Protein AF-A0A1I0CHQ5-F1 (afdb_monomer_lite)

Foldseek 3Di:
DPDVVVLLVVLLVLQDDVVQVCDSVNSNVLSVQLVVQCVPVSVDPVSSLVSSLVSLLVDPGDLVSNLVSCVPRSVDDNVRSVVRSD

Organism: NCBI:txid54121

Radius of gyration: 12.53 Å; chains: 1; bounding box: 25×18×38 Å

pLDDT: mean 82.6, std 8.39, range [52.56, 92.88]

Secondary structure (DSSP, 8-state):
---HHHHHHHHHHHH--TTTT--HHHHHHHHHHHHHHHTT-TT-HHHHHHHHHHHHHTSS--HHHHHHHHHHHS---HHHHHHHH-

Sequence (86 aa):
MPNNYDIMQKIHGRIIDKHVGITREMANRLTKKALKLLDNKIDDEEKNKEVIRKVILESDLKPIEKKYYLFMKEDMSEEEINKIVD

Structure (mmCIF, N/CA/C/O backbone):
data_AF-A0A1I0CHQ5-F1
#
_entry.id   AF-A0A1I0CHQ5-F1
#
loop_
_atom_site.group_PDB
_atom_site.id
_atom_site.type_symbol
_atom_site.label_atom_id
_atom_site.label_alt_id
_atom_site.label_comp_id
_atom_site.label_asym_id
_atom_site.label_entity_id
_atom_site.label_seq_id
_atom_site.pdbx_PDB_ins_code
_atom_site.Cartn_x
_atom_site.Cartn_y
_atom_site.Cartn_z
_atom_site.occupancy
_atom_site.B_iso_or_equiv
_atom_site.auth_seq_id
_atom_site.auth_comp_id
_atom_site.auth_asym_id
_atom_site.auth_atom_id
_atom_site.pdbx_PDB_model_num
ATOM 1 N N . MET A 1 1 ? 12.671 -6.280 -21.229 1.00 52.56 1 MET A N 1
ATOM 2 C CA . MET A 1 1 ? 12.083 -5.240 -20.360 1.00 52.56 1 MET A CA 1
ATOM 3 C C . MET A 1 1 ? 10.950 -5.881 -19.585 1.00 52.56 1 MET A C 1
ATOM 5 O O . MET A 1 1 ? 10.166 -6.577 -20.228 1.00 52.56 1 MET A O 1
ATOM 9 N N . PRO A 1 2 ? 10.881 -5.731 -18.254 1.00 55.59 2 PRO A N 1
ATOM 10 C CA . PRO A 1 2 ? 9.697 -6.145 -17.513 1.00 55.59 2 PRO A CA 1
ATOM 11 C C . PRO A 1 2 ? 8.477 -5.430 -18.099 1.00 55.59 2 PRO A C 1
ATOM 13 O O . PRO A 1 2 ? 8.528 -4.243 -18.421 1.00 55.59 2 PRO A O 1
ATOM 16 N N . ASN A 1 3 ? 7.405 -6.182 -18.334 1.00 69.69 3 ASN A N 1
ATOM 17 C CA . ASN A 1 3 ? 6.192 -5.632 -18.909 1.00 69.69 3 ASN A CA 1
ATOM 18 C C . ASN A 1 3 ? 5.547 -4.714 -17.860 1.00 69.69 3 ASN A C 1
ATOM 20 O O . ASN A 1 3 ? 5.311 -5.142 -16.728 1.00 69.69 3 ASN A O 1
ATOM 24 N N . ASN A 1 4 ? 5.238 -3.465 -18.221 1.00 67.69 4 ASN A N 1
ATOM 25 C CA . ASN A 1 4 ? 4.572 -2.500 -17.334 1.00 67.69 4 ASN A CA 1
ATOM 26 C C . ASN A 1 4 ? 3.300 -3.086 -16.688 1.00 67.69 4 ASN A C 1
ATOM 28 O O . ASN A 1 4 ? 2.925 -2.708 -15.578 1.00 67.69 4 ASN A O 1
ATOM 32 N N . TYR A 1 5 ? 2.659 -4.041 -17.367 1.00 75.75 5 TYR A N 1
ATOM 33 C CA . TYR A 1 5 ? 1.517 -4.791 -16.860 1.00 75.75 5 TYR A CA 1
ATOM 34 C C . TYR A 1 5 ? 1.848 -5.701 -15.662 1.00 75.75 5 TYR A C 1
ATOM 36 O O . TYR A 1 5 ? 1.131 -5.664 -14.663 1.00 75.75 5 TYR A O 1
ATOM 44 N N . ASP A 1 6 ? 2.945 -6.462 -15.710 1.00 76.12 6 ASP A N 1
ATOM 45 C CA . ASP A 1 6 ? 3.354 -7.374 -14.626 1.00 76.12 6 ASP A CA 1
ATOM 46 C C . ASP A 1 6 ? 3.739 -6.590 -13.372 1.00 76.12 6 ASP A C 1
ATOM 48 O O . ASP A 1 6 ? 3.416 -6.955 -12.243 1.00 76.12 6 ASP A O 1
ATOM 52 N N . ILE A 1 7 ? 4.395 -5.457 -13.585 1.00 71.62 7 ILE A N 1
ATOM 53 C CA . ILE A 1 7 ? 4.749 -4.494 -12.551 1.00 71.62 7 ILE A CA 1
ATOM 54 C C . ILE A 1 7 ? 3.499 -3.894 -11.897 1.00 71.62 7 ILE A C 1
ATOM 56 O O . ILE A 1 7 ? 3.387 -3.869 -10.668 1.00 71.62 7 ILE A O 1
ATOM 60 N N . MET A 1 8 ? 2.538 -3.438 -12.707 1.00 80.31 8 MET A N 1
ATOM 61 C CA . MET A 1 8 ? 1.264 -2.927 -12.207 1.00 80.31 8 MET A CA 1
ATOM 62 C C . MET A 1 8 ? 0.555 -3.995 -11.372 1.00 80.31 8 MET A C 1
ATOM 64 O O . MET A 1 8 ? 0.055 -3.680 -10.294 1.00 80.31 8 MET A O 1
ATOM 68 N N . GLN A 1 9 ? 0.541 -5.249 -11.834 1.00 82.94 9 GLN A N 1
ATOM 69 C CA . GLN A 1 9 ? -0.040 -6.357 -11.082 1.00 82.94 9 GLN A CA 1
ATOM 70 C C . GLN A 1 9 ? 0.697 -6.628 -9.769 1.00 82.94 9 GLN A C 1
ATOM 72 O O . GLN A 1 9 ? 0.035 -6.842 -8.758 1.00 82.94 9 GLN A O 1
ATOM 77 N N . LYS A 1 10 ? 2.034 -6.573 -9.742 1.00 82.88 10 LYS A N 1
ATOM 78 C CA . LYS A 1 10 ? 2.821 -6.743 -8.509 1.00 82.88 10 LYS A CA 1
ATOM 79 C C . LYS A 1 10 ? 2.510 -5.662 -7.474 1.00 82.88 10 LYS A C 1
ATOM 81 O O . LYS A 1 10 ? 2.228 -5.985 -6.323 1.00 82.88 10 LYS A O 1
ATOM 86 N N . ILE A 1 11 ? 2.509 -4.390 -7.878 1.00 84.00 11 ILE A N 1
ATOM 87 C CA . ILE A 1 11 ? 2.188 -3.270 -6.976 1.00 84.00 11 ILE A CA 1
ATOM 88 C C . ILE A 1 11 ? 0.730 -3.358 -6.522 1.00 84.00 11 ILE A C 1
ATOM 90 O O . ILE A 1 11 ? 0.435 -3.188 -5.341 1.00 84.00 11 ILE A O 1
ATOM 94 N N . HIS A 1 12 ? -0.192 -3.664 -7.436 1.00 84.94 12 HIS A N 1
ATOM 95 C CA . HIS A 1 12 ? -1.597 -3.859 -7.091 1.00 84.94 12 HIS A CA 1
ATOM 96 C C . HIS A 1 12 ? -1.802 -5.016 -6.114 1.00 84.94 12 HIS A C 1
ATOM 98 O O . HIS A 1 12 ? -2.548 -4.864 -5.156 1.00 84.94 12 HIS A O 1
ATOM 104 N N . GLY A 1 13 ? -1.116 -6.140 -6.326 1.00 83.62 13 GLY A N 1
ATOM 105 C CA . GLY A 1 13 ? -1.155 -7.313 -5.456 1.00 83.62 13 GLY A CA 1
ATOM 106 C C . GLY A 1 13 ? -0.581 -7.054 -4.064 1.00 83.62 13 GLY A C 1
ATOM 107 O O . GLY A 1 13 ? -1.076 -7.627 -3.101 1.00 83.62 13 GLY A O 1
ATOM 108 N N . ARG A 1 14 ? 0.416 -6.167 -3.944 1.00 83.25 14 ARG A N 1
ATOM 109 C CA . ARG A 1 14 ? 0.909 -5.699 -2.639 1.00 83.25 14 ARG A CA 1
ATOM 110 C C . ARG A 1 14 ? -0.118 -4.820 -1.923 1.00 83.25 14 ARG A C 1
ATOM 112 O O . ARG A 1 14 ? -0.366 -5.036 -0.746 1.00 83.25 14 ARG A O 1
ATOM 119 N N . ILE A 1 15 ? -0.730 -3.878 -2.644 1.00 85.38 15 ILE A N 1
ATOM 120 C CA . ILE A 1 15 ? -1.667 -2.894 -2.079 1.00 85.38 15 ILE A CA 1
ATOM 121 C C . ILE A 1 15 ? -3.030 -3.500 -1.736 1.00 85.38 15 ILE A C 1
ATOM 123 O O . ILE A 1 15 ? -3.649 -3.091 -0.758 1.00 85.38 15 ILE A O 1
ATOM 127 N N . ILE A 1 16 ? -3.553 -4.412 -2.558 1.00 84.81 16 ILE A N 1
ATOM 128 C CA . ILE A 1 16 ? -4.895 -4.950 -2.350 1.00 84.81 16 ILE A CA 1
ATOM 129 C C . ILE A 1 16 ? -4.909 -5.868 -1.127 1.00 84.81 16 ILE A C 1
ATOM 131 O O . ILE A 1 16 ? -4.379 -6.976 -1.136 1.00 84.81 16 ILE A O 1
ATOM 135 N N . ASP A 1 17 ? -5.584 -5.423 -0.077 1.00 80.56 17 ASP A N 1
ATOM 136 C CA . ASP A 1 17 ? -5.853 -6.238 1.097 1.00 80.56 17 ASP A CA 1
ATOM 137 C C . ASP A 1 17 ? -7.315 -6.053 1.482 1.00 80.56 17 ASP A C 1
ATOM 139 O O . ASP A 1 17 ? -7.740 -4.936 1.739 1.00 80.56 17 ASP A O 1
ATOM 143 N N . LYS A 1 18 ? -8.092 -7.141 1.471 1.00 69.81 18 LYS A N 1
ATOM 144 C CA . LYS A 1 18 ? -9.520 -7.115 1.826 1.00 69.81 18 LYS A CA 1
ATOM 145 C C . LYS A 1 18 ? -9.762 -7.155 3.338 1.00 69.81 18 LYS A C 1
ATOM 147 O O . LYS A 1 18 ? -10.895 -6.935 3.756 1.00 69.81 18 LYS A O 1
ATOM 152 N N . HIS A 1 19 ? -8.746 -7.497 4.133 1.00 74.44 19 HIS A N 1
ATOM 153 C CA . HIS A 1 19 ? -8.823 -7.512 5.598 1.00 74.44 19 HIS A CA 1
ATOM 154 C C . HIS A 1 19 ? -8.530 -6.131 6.183 1.00 74.44 19 HIS A C 1
ATOM 156 O O . HIS A 1 19 ? -9.025 -5.782 7.250 1.00 74.44 19 HIS A O 1
ATOM 162 N N . VAL A 1 20 ? -7.761 -5.334 5.447 1.00 76.62 20 VAL A N 1
ATOM 163 C CA . VAL A 1 20 ? -7.672 -3.883 5.611 1.00 76.62 20 VAL A CA 1
ATOM 164 C C . VAL A 1 20 ? -8.781 -3.274 4.749 1.00 76.62 20 VAL A C 1
ATOM 166 O O . VAL A 1 20 ? -9.168 -3.873 3.758 1.00 76.62 20 VAL A O 1
ATOM 169 N N . GLY A 1 21 ? -9.340 -2.109 5.069 1.00 79.94 21 GLY A N 1
ATOM 170 C CA . GLY A 1 21 ? -10.443 -1.494 4.304 1.00 79.94 21 GLY A CA 1
ATOM 171 C C . GLY A 1 21 ? -10.153 -1.139 2.826 1.00 79.94 21 GLY A C 1
ATOM 172 O O . GLY A 1 21 ? -10.868 -0.328 2.237 1.00 79.94 21 GLY A O 1
ATOM 173 N N . ILE A 1 22 ? -9.116 -1.709 2.202 1.00 85.88 22 ILE A N 1
ATOM 174 C CA . ILE A 1 22 ? -8.691 -1.449 0.831 1.00 85.88 22 ILE A CA 1
ATOM 175 C C . ILE A 1 22 ? -9.570 -2.249 -0.137 1.00 85.88 22 ILE A C 1
ATOM 177 O O . ILE A 1 22 ? -9.303 -3.391 -0.519 1.00 85.88 22 ILE A O 1
ATOM 181 N N . THR A 1 23 ? -10.637 -1.606 -0.604 1.00 87.62 23 THR A N 1
ATOM 182 C CA . THR A 1 23 ? -11.464 -2.140 -1.692 1.00 87.62 23 THR A CA 1
ATOM 183 C C . THR A 1 23 ? -10.673 -2.226 -3.000 1.00 87.62 23 THR A C 1
ATOM 185 O O . THR A 1 23 ? -9.653 -1.562 -3.189 1.00 87.62 23 THR A O 1
ATOM 188 N N . ARG A 1 24 ? -11.174 -2.995 -3.974 1.00 86.94 24 ARG A N 1
ATOM 189 C CA . ARG A 1 24 ? -10.547 -3.098 -5.304 1.00 86.94 24 ARG A CA 1
ATOM 190 C C . ARG A 1 24 ? -10.405 -1.736 -5.997 1.00 86.94 24 ARG A C 1
ATOM 192 O O . ARG A 1 24 ? -9.402 -1.480 -6.660 1.00 86.94 24 ARG A O 1
ATOM 199 N N . GLU A 1 25 ? -11.394 -0.860 -5.846 1.00 89.00 25 GLU A N 1
ATOM 200 C CA . GLU A 1 25 ? -11.359 0.492 -6.413 1.00 89.00 25 GLU A CA 1
ATOM 201 C C . GLU A 1 25 ? -10.313 1.374 -5.730 1.00 89.00 25 GLU A C 1
ATOM 203 O O . GLU A 1 25 ? -9.562 2.083 -6.408 1.00 89.00 25 GLU A O 1
ATOM 208 N N . MET A 1 26 ? -10.215 1.290 -4.400 1.00 89.81 26 MET A N 1
ATOM 209 C CA . MET A 1 26 ? -9.184 1.991 -3.643 1.00 89.81 26 MET A CA 1
ATOM 210 C C . MET A 1 26 ? -7.793 1.476 -4.020 1.00 89.81 26 MET A C 1
ATOM 212 O O . MET A 1 26 ? -6.928 2.284 -4.352 1.00 89.81 26 MET A O 1
ATOM 216 N N . ALA A 1 27 ? -7.599 0.156 -4.079 1.00 89.69 27 ALA A N 1
ATOM 217 C CA . ALA A 1 27 ? -6.352 -0.449 -4.533 1.00 89.69 27 ALA A CA 1
ATOM 218 C C . ALA A 1 27 ? -5.971 0.060 -5.928 1.00 89.69 27 ALA A C 1
ATOM 220 O O . ALA A 1 27 ? -4.858 0.530 -6.118 1.00 89.69 27 ALA A O 1
ATOM 221 N N . ASN A 1 28 ? -6.903 0.086 -6.886 1.00 89.94 28 ASN A N 1
ATOM 222 C CA . ASN A 1 28 ? -6.649 0.625 -8.226 1.00 89.94 28 ASN A CA 1
ATOM 223 C C . ASN A 1 28 ? -6.202 2.095 -8.205 1.00 89.94 28 ASN A C 1
ATOM 225 O O . ASN A 1 28 ? -5.282 2.477 -8.933 1.00 89.94 28 ASN A O 1
ATOM 229 N N . ARG A 1 29 ? -6.839 2.939 -7.384 1.00 92.19 29 ARG A N 1
ATOM 230 C CA . ARG A 1 29 ? -6.439 4.345 -7.215 1.00 92.19 29 ARG A CA 1
ATOM 231 C C . ARG A 1 29 ? -5.032 4.463 -6.629 1.00 92.19 29 ARG A C 1
ATOM 233 O O . ARG A 1 29 ? -4.226 5.237 -7.143 1.00 92.19 29 ARG A O 1
ATOM 240 N N . LEU A 1 30 ? -4.745 3.708 -5.572 1.00 92.44 30 LEU A N 1
ATOM 241 C CA . LEU A 1 30 ? -3.460 3.724 -4.875 1.00 92.44 30 LEU A CA 1
ATOM 242 C C . LEU A 1 30 ? -2.334 3.182 -5.761 1.00 92.44 30 LEU A C 1
ATOM 244 O O . LEU A 1 30 ? -1.294 3.822 -5.866 1.00 92.44 30 LEU A O 1
ATOM 248 N N . THR A 1 31 ? -2.570 2.096 -6.501 1.00 91.06 31 THR A N 1
ATOM 249 C CA . THR A 1 31 ? -1.635 1.569 -7.507 1.00 91.06 31 THR A CA 1
ATOM 250 C C . THR A 1 31 ? -1.308 2.623 -8.562 1.00 91.06 31 THR A C 1
ATOM 252 O O . THR A 1 31 ? -0.140 2.832 -8.876 1.00 91.06 31 THR A O 1
ATOM 255 N N . LYS A 1 32 ? -2.309 3.347 -9.084 1.00 90.44 32 LYS A N 1
ATOM 256 C CA . LYS A 1 32 ? -2.069 4.433 -10.050 1.00 90.44 32 LYS A CA 1
ATOM 257 C C . LYS A 1 32 ? -1.239 5.571 -9.452 1.00 90.44 32 LYS A C 1
ATOM 259 O O . LYS A 1 32 ? -0.393 6.119 -10.153 1.00 90.44 32 LYS A O 1
ATOM 264 N N . LYS A 1 33 ? -1.469 5.939 -8.185 1.00 92.06 33 LYS A N 1
ATOM 265 C CA . LYS A 1 33 ? -0.640 6.935 -7.483 1.00 92.06 33 LYS A CA 1
ATOM 266 C C . LYS A 1 33 ? 0.801 6.442 -7.323 1.00 92.06 33 LYS A C 1
ATOM 268 O O . LYS A 1 33 ? 1.721 7.177 -7.664 1.00 92.06 33 LYS A O 1
ATOM 273 N N . ALA A 1 34 ? 0.985 5.197 -6.888 1.00 90.44 34 ALA A N 1
ATOM 274 C CA . ALA A 1 34 ? 2.302 4.594 -6.704 1.00 90.44 34 ALA A CA 1
ATOM 275 C C . ALA A 1 34 ? 3.095 4.553 -8.019 1.00 90.44 34 ALA A C 1
ATOM 277 O O . ALA A 1 34 ? 4.228 5.019 -8.078 1.00 90.44 34 ALA A O 1
ATOM 278 N N . LEU A 1 35 ? 2.468 4.102 -9.108 1.00 88.44 35 LEU A N 1
ATOM 279 C CA . LEU A 1 35 ? 3.100 4.056 -10.430 1.00 88.44 35 LEU A CA 1
ATOM 280 C C . LEU A 1 35 ? 3.560 5.435 -10.923 1.00 88.44 35 LEU A C 1
ATOM 282 O O . LEU A 1 35 ? 4.636 5.539 -11.505 1.00 88.44 35 LEU A O 1
ATOM 286 N N . LYS A 1 36 ? 2.788 6.499 -10.660 1.00 88.81 36 LYS A N 1
ATOM 287 C CA . LYS A 1 36 ? 3.194 7.873 -11.004 1.00 88.81 36 LYS A CA 1
ATOM 288 C C . LYS A 1 36 ? 4.427 8.335 -10.224 1.00 88.81 36 LYS A C 1
ATOM 290 O O . LYS A 1 36 ? 5.249 9.047 -10.783 1.00 88.81 36 LYS A O 1
ATOM 295 N N . LEU A 1 37 ? 4.553 7.947 -8.955 1.00 88.31 37 LEU A N 1
ATOM 296 C CA . LEU A 1 37 ? 5.689 8.319 -8.100 1.00 88.31 37 LEU A CA 1
ATOM 297 C C . LEU A 1 37 ? 6.966 7.536 -8.429 1.00 88.31 37 LEU A C 1
ATOM 299 O O . LEU A 1 37 ? 8.075 8.009 -8.173 1.00 88.31 37 LEU A O 1
ATOM 303 N N . LEU A 1 38 ? 6.822 6.336 -8.990 1.00 84.88 38 LEU A N 1
ATOM 304 C CA . LEU A 1 38 ? 7.966 5.509 -9.350 1.00 84.88 38 LEU A CA 1
ATOM 305 C C . LEU A 1 38 ? 8.691 6.015 -10.601 1.00 84.88 38 LEU A C 1
ATOM 307 O O . LEU A 1 38 ? 9.893 5.782 -10.695 1.00 84.88 38 LEU A O 1
ATOM 311 N N . ASP A 1 39 ? 8.012 6.757 -11.486 1.00 74.19 39 ASP A N 1
ATOM 312 C CA . ASP A 1 39 ? 8.579 7.450 -12.660 1.00 74.19 39 ASP A CA 1
ATOM 313 C C . ASP A 1 39 ? 9.633 6.609 -13.411 1.00 74.19 39 ASP A C 1
ATOM 315 O O . ASP A 1 39 ? 10.778 7.009 -13.607 1.00 74.19 39 ASP A O 1
ATOM 319 N N . ASN A 1 40 ? 9.259 5.374 -13.765 1.00 67.62 40 ASN A N 1
ATOM 320 C CA . ASN A 1 40 ? 10.093 4.363 -14.438 1.00 67.62 40 ASN A CA 1
ATOM 321 C C . ASN A 1 40 ? 11.215 3.710 -13.602 1.00 67.62 40 ASN A C 1
ATOM 323 O O . ASN A 1 40 ? 11.849 2.776 -14.084 1.00 67.62 40 ASN A O 1
ATOM 327 N N . LYS A 1 41 ? 11.425 4.092 -12.335 1.00 70.19 41 LYS A N 1
ATOM 328 C CA . LYS A 1 41 ? 12.299 3.368 -11.384 1.00 70.19 41 LYS A CA 1
ATOM 329 C C . LYS A 1 41 ? 11.559 2.230 -10.681 1.00 70.19 41 LYS A C 1
ATOM 331 O O . LYS A 1 41 ? 11.534 2.161 -9.456 1.00 70.19 41 LYS A O 1
ATOM 336 N N . ILE A 1 42 ? 10.891 1.382 -11.454 1.00 67.50 42 ILE A N 1
ATOM 337 C CA . ILE A 1 42 ? 9.993 0.371 -10.887 1.00 67.50 42 ILE A CA 1
ATOM 338 C C . ILE A 1 42 ? 10.723 -0.938 -10.533 1.00 67.50 42 ILE A C 1
ATOM 340 O O . ILE A 1 42 ? 10.203 -1.767 -9.789 1.00 67.50 42 ILE A O 1
ATOM 344 N N . ASP A 1 43 ? 11.952 -1.108 -11.013 1.00 73.88 43 ASP A N 1
ATOM 345 C CA . ASP A 1 43 ? 12.783 -2.280 -10.709 1.00 73.88 43 ASP A CA 1
ATOM 346 C C . ASP A 1 43 ? 13.503 -2.162 -9.351 1.00 73.88 43 ASP A C 1
ATOM 348 O O . ASP A 1 43 ? 14.127 -3.114 -8.889 1.00 73.88 43 ASP A O 1
ATOM 352 N N . ASP A 1 44 ? 13.394 -1.004 -8.696 1.00 83.38 44 ASP A N 1
ATOM 353 C CA . ASP A 1 44 ? 13.959 -0.729 -7.377 1.00 83.38 44 ASP A CA 1
ATOM 354 C C . ASP A 1 44 ? 12.967 -1.150 -6.281 1.00 83.38 44 ASP A C 1
ATOM 356 O O . ASP A 1 44 ? 11.929 -0.516 -6.061 1.00 83.38 44 ASP A O 1
ATOM 360 N N . GLU A 1 45 ? 13.257 -2.270 -5.614 1.00 82.44 45 GLU A N 1
ATOM 361 C CA . GLU A 1 45 ? 12.368 -2.826 -4.595 1.00 82.44 45 GLU A CA 1
ATOM 362 C C . GLU A 1 45 ? 12.262 -1.944 -3.343 1.00 82.44 45 GLU A C 1
ATOM 364 O O . GLU A 1 45 ? 11.163 -1.823 -2.790 1.00 82.44 45 GLU A O 1
ATOM 369 N N . GLU A 1 46 ? 13.351 -1.304 -2.913 1.00 86.00 46 GLU A N 1
ATOM 370 C CA . GLU A 1 46 ? 13.322 -0.399 -1.759 1.00 86.00 46 GLU A CA 1
ATOM 371 C C . GLU A 1 46 ? 12.458 0.821 -2.066 1.00 86.00 46 GLU A C 1
ATOM 373 O O . GLU A 1 46 ? 11.556 1.159 -1.292 1.00 86.00 46 GLU A O 1
ATOM 378 N N . LYS A 1 47 ? 12.636 1.407 -3.254 1.00 85.88 47 LYS A N 1
ATOM 379 C CA . LYS A 1 47 ? 11.809 2.527 -3.702 1.00 85.88 47 LYS A CA 1
ATOM 380 C C . LYS A 1 47 ? 10.338 2.133 -3.852 1.00 85.88 47 LYS A C 1
ATOM 382 O O . LYS A 1 47 ? 9.452 2.914 -3.506 1.00 85.88 47 LYS A O 1
ATOM 387 N N . ASN A 1 48 ? 10.049 0.919 -4.326 1.00 85.44 48 ASN A N 1
ATOM 388 C CA . ASN A 1 48 ? 8.681 0.399 -4.392 1.00 85.44 48 ASN A CA 1
ATOM 389 C C . ASN A 1 48 ? 8.027 0.341 -3.006 1.00 85.44 48 ASN A C 1
ATOM 391 O O . ASN A 1 48 ? 6.888 0.790 -2.866 1.00 85.44 48 ASN A O 1
ATOM 395 N N . LYS A 1 49 ? 8.731 -0.181 -1.991 1.00 86.50 49 LYS A N 1
ATOM 396 C CA . LYS A 1 49 ? 8.232 -0.217 -0.605 1.00 86.50 49 LYS A CA 1
ATOM 397 C C . LYS A 1 49 ? 7.985 1.193 -0.072 1.00 86.50 49 LYS A C 1
ATOM 399 O O . LYS A 1 49 ? 6.900 1.484 0.423 1.00 86.50 49 LYS A O 1
ATOM 404 N N . GLU A 1 50 ? 8.944 2.100 -0.241 1.00 89.12 50 GLU A N 1
ATOM 405 C CA . GLU A 1 50 ? 8.814 3.491 0.206 1.00 89.12 50 GLU A CA 1
ATOM 406 C C . GLU A 1 50 ? 7.592 4.185 -0.416 1.00 89.12 50 GLU A C 1
ATOM 408 O O . GLU A 1 50 ? 6.776 4.793 0.283 1.00 89.12 50 GLU A O 1
ATOM 413 N N . VAL A 1 51 ? 7.414 4.042 -1.731 1.00 90.19 51 VAL A N 1
ATOM 414 C CA . VAL A 1 51 ? 6.274 4.621 -2.444 1.00 90.19 51 VAL A CA 1
ATOM 415 C C . VAL A 1 51 ? 4.955 4.002 -1.985 1.00 90.19 51 VAL A C 1
ATOM 417 O O . VAL A 1 51 ? 3.983 4.738 -1.801 1.00 90.19 51 VAL A O 1
ATOM 420 N N . ILE A 1 52 ? 4.899 2.682 -1.779 1.00 89.38 52 ILE A N 1
ATOM 421 C CA . ILE A 1 52 ? 3.699 2.002 -1.272 1.00 89.38 52 ILE A CA 1
ATOM 422 C C . ILE A 1 52 ? 3.341 2.524 0.125 1.00 89.38 52 ILE A C 1
ATOM 424 O O . ILE A 1 52 ? 2.202 2.943 0.340 1.00 89.38 52 ILE A O 1
ATOM 428 N N . ARG A 1 53 ? 4.308 2.597 1.048 1.00 90.62 53 ARG A N 1
ATOM 429 C CA . ARG A 1 53 ? 4.104 3.169 2.391 1.00 90.62 53 ARG A CA 1
ATOM 430 C C . ARG A 1 53 ? 3.542 4.584 2.306 1.00 90.62 53 ARG A C 1
ATOM 432 O O . ARG A 1 53 ? 2.534 4.886 2.945 1.00 90.62 53 ARG A O 1
ATOM 439 N N . LYS A 1 54 ? 4.132 5.427 1.456 1.00 91.06 54 LYS A N 1
ATOM 440 C CA . LYS A 1 54 ? 3.683 6.807 1.250 1.00 91.06 54 LYS A CA 1
ATOM 441 C C . LYS A 1 54 ? 2.236 6.880 0.767 1.00 91.06 54 LYS A C 1
ATOM 443 O O . LYS A 1 54 ? 1.437 7.603 1.358 1.00 91.06 54 LYS A O 1
ATOM 448 N N . VAL A 1 55 ? 1.860 6.116 -0.263 1.00 92.88 55 VAL A N 1
ATOM 449 C CA . VAL A 1 55 ? 0.479 6.174 -0.777 1.00 92.88 55 VAL A CA 1
ATOM 450 C C . VAL A 1 55 ? -0.543 5.632 0.221 1.00 92.88 55 VAL A C 1
ATOM 452 O O . VAL A 1 55 ? -1.678 6.103 0.218 1.00 92.88 55 VAL A O 1
ATOM 455 N N . ILE A 1 56 ? -0.163 4.677 1.075 1.00 91.38 56 ILE A N 1
ATOM 456 C CA . ILE A 1 56 ? -1.021 4.151 2.147 1.00 91.38 56 ILE A CA 1
ATOM 457 C C . ILE A 1 56 ? -1.204 5.194 3.251 1.00 91.38 56 ILE A C 1
ATOM 459 O O . ILE A 1 56 ? -2.334 5.438 3.679 1.00 91.38 56 ILE A O 1
ATOM 463 N N . LEU A 1 57 ? -0.133 5.867 3.667 1.00 90.12 57 LEU A N 1
ATOM 464 C CA . LEU A 1 57 ? -0.189 6.947 4.655 1.00 90.12 57 LEU A CA 1
ATOM 465 C C . LEU A 1 57 ? -1.049 8.126 4.180 1.00 90.12 57 LEU A C 1
ATOM 467 O O . LEU A 1 57 ? -1.878 8.628 4.938 1.00 90.12 57 LEU A O 1
ATOM 471 N N . GLU A 1 58 ? -0.928 8.504 2.908 1.00 90.12 58 GLU A N 1
ATOM 472 C CA . GLU A 1 58 ? -1.716 9.567 2.265 1.00 90.12 58 GLU A CA 1
ATOM 473 C C . GLU A 1 58 ? -3.127 9.121 1.829 1.00 90.12 58 GLU A C 1
ATOM 475 O O . GLU A 1 58 ? -3.863 9.888 1.202 1.00 90.12 58 GLU A O 1
ATOM 480 N N . SER A 1 59 ? -3.509 7.866 2.080 1.00 90.44 59 SER A N 1
ATOM 481 C CA . SER A 1 59 ? -4.822 7.349 1.693 1.00 90.44 59 SER A CA 1
ATOM 482 C C . SER A 1 59 ? -5.932 7.781 2.653 1.00 90.44 59 SER A C 1
ATOM 484 O O . SER A 1 59 ? -5.685 8.229 3.774 1.00 90.44 59 SER A O 1
ATOM 486 N N . ASP A 1 60 ? -7.174 7.554 2.226 1.00 88.62 60 ASP A N 1
ATOM 487 C CA . ASP A 1 60 ? -8.381 7.802 3.023 1.00 88.62 60 ASP A CA 1
ATOM 488 C C . ASP A 1 60 ? -8.671 6.669 4.033 1.00 88.62 60 ASP A C 1
ATOM 490 O O . ASP A 1 60 ? -9.750 6.629 4.622 1.00 88.62 60 ASP A O 1
ATOM 494 N N . LEU A 1 61 ? -7.745 5.714 4.210 1.00 87.56 61 LEU A N 1
ATOM 495 C CA . LEU A 1 61 ? -7.884 4.643 5.198 1.00 87.56 61 LEU A CA 1
ATOM 496 C C . LEU A 1 61 ? -7.981 5.213 6.615 1.00 87.56 61 LEU A C 1
ATOM 498 O O . LEU A 1 61 ? -7.364 6.230 6.950 1.00 87.56 61 LEU A O 1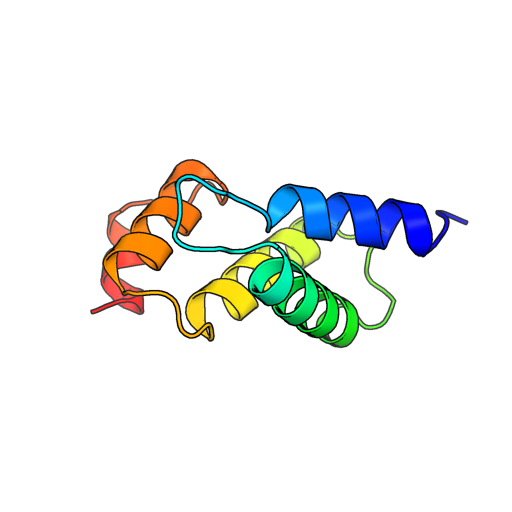
ATOM 502 N N . LYS A 1 62 ? -8.705 4.508 7.483 1.00 89.38 62 LYS A N 1
ATOM 503 C CA . LYS A 1 62 ? -8.729 4.833 8.908 1.00 89.38 62 LYS A CA 1
ATOM 504 C C . LYS A 1 62 ? -7.323 4.672 9.495 1.00 89.38 62 LYS A C 1
ATOM 506 O O . LYS A 1 62 ? -6.583 3.790 9.054 1.00 89.38 62 LYS A O 1
ATOM 511 N N . PRO A 1 63 ? -6.961 5.438 10.539 1.00 88.38 63 PRO A N 1
ATOM 512 C CA . PRO A 1 63 ? -5.666 5.301 11.204 1.00 88.38 63 PRO A CA 1
ATOM 513 C C . PRO A 1 63 ? -5.322 3.845 11.544 1.00 88.38 63 PRO A C 1
ATOM 515 O O . PRO A 1 63 ? -4.255 3.368 11.180 1.00 88.38 63 PRO A O 1
ATOM 518 N N . ILE A 1 64 ? -6.264 3.092 12.122 1.00 87.81 64 ILE A N 1
ATOM 519 C CA . ILE A 1 64 ? -6.065 1.677 12.475 1.00 87.81 64 ILE A CA 1
ATOM 520 C C . ILE A 1 64 ? -5.783 0.772 11.263 1.00 87.81 64 ILE A C 1
ATOM 522 O O . ILE A 1 64 ? -4.955 -0.130 11.344 1.00 87.81 64 ILE A O 1
ATOM 526 N N . GLU A 1 65 ? -6.421 1.038 10.123 1.00 88.69 65 GLU A N 1
ATOM 527 C CA . GLU A 1 65 ? -6.213 0.296 8.875 1.00 88.69 65 GLU A CA 1
ATOM 528 C C . GLU A 1 65 ? -4.826 0.593 8.292 1.00 88.69 65 GLU A C 1
ATOM 530 O O . GLU A 1 65 ? -4.139 -0.324 7.841 1.00 88.69 65 GLU A O 1
ATOM 535 N N . LYS A 1 66 ? -4.376 1.855 8.372 1.00 89.62 66 LYS A N 1
ATOM 536 C CA . LYS A 1 66 ? -3.007 2.249 8.004 1.00 89.62 66 LYS A CA 1
ATOM 537 C C . LYS A 1 66 ? -1.982 1.546 8.890 1.00 89.62 66 LYS A C 1
ATOM 539 O O . LYS A 1 66 ? -1.057 0.941 8.355 1.00 89.62 66 LYS A O 1
ATOM 544 N N . LYS A 1 67 ? -2.168 1.574 10.219 1.00 86.50 67 LYS A N 1
ATOM 545 C CA . LYS A 1 67 ? -1.267 0.903 11.173 1.00 86.50 67 LYS A CA 1
ATOM 546 C C . LYS A 1 67 ? -1.162 -0.595 10.861 1.00 86.50 67 LYS A C 1
ATOM 548 O O . LYS A 1 67 ? -0.056 -1.107 1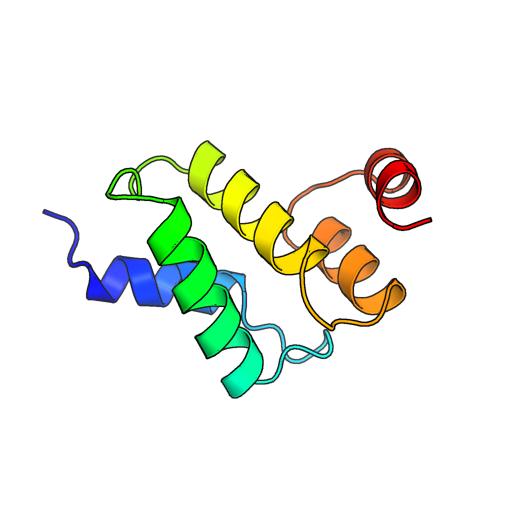0.725 1.00 86.50 67 LYS A O 1
ATOM 553 N N . TYR A 1 68 ? -2.296 -1.272 10.657 1.00 86.81 68 TYR A N 1
ATOM 554 C CA . TYR A 1 68 ? -2.313 -2.703 10.341 1.00 86.81 68 TYR A CA 1
ATOM 555 C C . TYR A 1 68 ? -1.597 -3.022 9.025 1.00 86.81 68 TYR A C 1
ATOM 557 O O . TYR A 1 68 ? -0.781 -3.939 8.983 1.00 86.81 68 TYR A O 1
ATOM 565 N N . TYR A 1 69 ? -1.863 -2.261 7.957 1.00 89.50 69 TYR A N 1
ATOM 566 C CA . TYR A 1 69 ? -1.194 -2.477 6.673 1.00 89.50 69 TYR A CA 1
ATOM 567 C C . TYR A 1 69 ? 0.325 -2.305 6.802 1.00 89.50 69 TYR A C 1
ATOM 569 O O . TYR A 1 69 ? 1.081 -3.173 6.373 1.00 89.50 69 TYR A O 1
ATOM 577 N N . LEU A 1 70 ? 0.780 -1.208 7.414 1.00 86.88 70 LEU A N 1
ATOM 578 C CA . LEU A 1 70 ? 2.208 -0.900 7.525 1.00 86.88 70 LEU A CA 1
ATOM 579 C C . LEU A 1 70 ? 2.957 -1.924 8.388 1.00 86.88 70 LEU A C 1
ATOM 581 O O . LEU A 1 70 ? 4.066 -2.318 8.033 1.00 86.88 70 LEU A O 1
ATOM 585 N N . PHE A 1 71 ? 2.330 -2.396 9.466 1.00 85.88 71 PHE A N 1
ATOM 586 C CA . PHE A 1 71 ? 2.900 -3.422 10.337 1.00 85.88 71 PHE A CA 1
ATOM 587 C C . PHE A 1 71 ? 2.9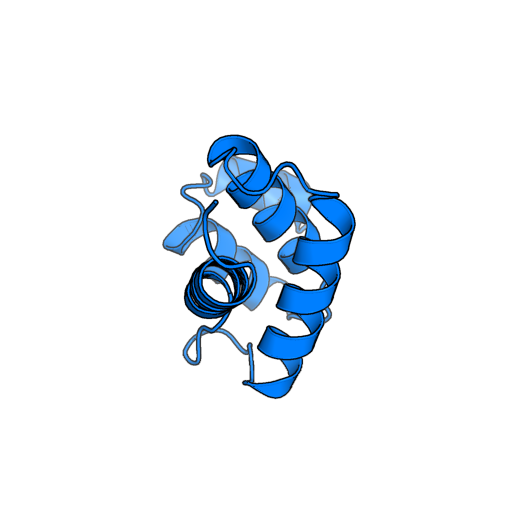79 -4.787 9.641 1.00 85.88 71 PHE A C 1
ATOM 589 O O . PHE A 1 71 ? 4.015 -5.441 9.653 1.00 85.88 71 PHE A O 1
ATOM 596 N N . MET A 1 72 ? 1.891 -5.215 8.993 1.00 83.44 72 MET A N 1
ATOM 597 C CA . MET A 1 72 ? 1.772 -6.577 8.458 1.00 83.44 72 MET A CA 1
ATOM 598 C C . MET A 1 72 ? 2.384 -6.768 7.068 1.00 83.44 72 MET A C 1
ATOM 600 O O . MET A 1 72 ? 2.680 -7.901 6.688 1.00 83.44 72 MET A O 1
ATOM 604 N N . LYS A 1 73 ? 2.482 -5.706 6.259 1.00 80.31 73 LYS A N 1
ATOM 605 C CA . LYS A 1 73 ? 2.867 -5.799 4.837 1.00 80.31 73 LYS A CA 1
ATOM 606 C C . LYS A 1 73 ? 4.159 -5.079 4.495 1.00 80.31 73 LYS A C 1
ATOM 608 O O . LYS A 1 73 ? 4.781 -5.427 3.496 1.00 80.31 73 LYS A O 1
ATOM 613 N N . GLU A 1 74 ? 4.543 -4.084 5.287 1.00 78.81 74 GLU A N 1
ATOM 614 C CA 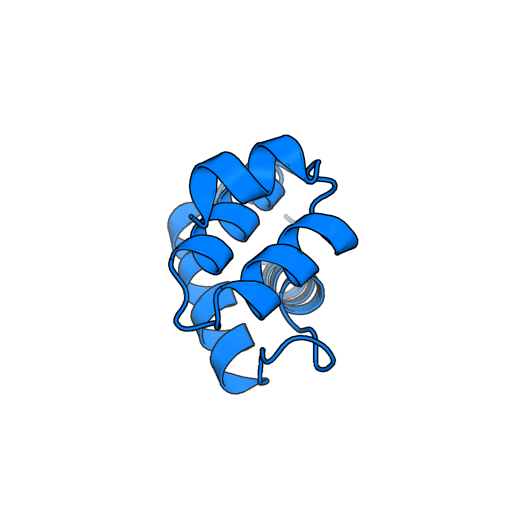. GLU A 1 74 ? 5.670 -3.206 4.973 1.00 78.81 74 GLU A CA 1
ATOM 615 C C . GLU A 1 74 ? 6.796 -3.282 6.011 1.00 78.81 74 GLU A C 1
ATOM 617 O O . GLU A 1 74 ? 7.700 -2.447 5.966 1.00 78.81 74 GLU A O 1
ATOM 622 N N . ASP A 1 75 ? 6.770 -4.283 6.898 1.00 78.19 75 ASP A N 1
ATOM 623 C CA . ASP A 1 75 ? 7.796 -4.574 7.911 1.00 78.19 75 ASP A CA 1
ATOM 624 C C . ASP A 1 75 ? 8.169 -3.358 8.784 1.00 78.19 75 ASP A C 1
ATOM 626 O O . ASP A 1 75 ? 9.318 -3.208 9.197 1.00 78.19 75 ASP A O 1
ATOM 630 N N . MET A 1 76 ? 7.221 -2.448 9.034 1.00 80.44 76 MET A N 1
ATOM 631 C CA . MET A 1 76 ? 7.451 -1.298 9.911 1.00 80.44 76 MET A CA 1
ATOM 632 C C . MET A 1 76 ? 7.206 -1.675 11.371 1.00 80.44 76 MET A C 1
ATOM 634 O O . MET A 1 76 ? 6.228 -2.355 11.688 1.00 80.44 76 MET A O 1
ATOM 638 N N . SER A 1 77 ? 8.058 -1.192 12.275 1.00 82.81 77 SER A N 1
ATOM 639 C CA . SER A 1 77 ? 7.850 -1.381 13.712 1.00 82.81 77 SER A CA 1
ATOM 640 C C . SER A 1 77 ? 6.668 -0.549 14.227 1.00 82.81 77 SER A C 1
ATOM 642 O O . SER A 1 77 ? 6.344 0.513 13.688 1.00 82.81 77 SER A O 1
ATOM 644 N N . GLU A 1 78 ? 6.032 -0.997 15.314 1.00 77.25 78 GLU A N 1
ATOM 645 C CA . GLU A 1 78 ? 4.943 -0.243 15.953 1.00 77.25 78 GLU A CA 1
ATOM 646 C C . GLU A 1 78 ? 5.386 1.167 16.381 1.00 77.25 78 GLU A C 1
ATOM 648 O O . GLU A 1 78 ? 4.619 2.123 16.265 1.00 77.25 78 GLU A O 1
ATOM 653 N N . GLU A 1 79 ? 6.640 1.320 16.820 1.00 80.12 79 GLU A N 1
ATOM 654 C CA . GLU A 1 79 ? 7.211 2.614 17.207 1.00 80.12 79 GLU A CA 1
ATOM 655 C C . GLU A 1 79 ? 7.312 3.593 16.030 1.00 80.12 79 GLU A C 1
ATOM 657 O O . GLU A 1 79 ? 7.018 4.779 16.186 1.00 80.12 79 GLU A O 1
ATOM 662 N N . GLU A 1 80 ? 7.718 3.118 14.851 1.00 76.88 80 GLU A N 1
ATOM 663 C CA . GLU A 1 80 ? 7.772 3.935 13.633 1.00 76.88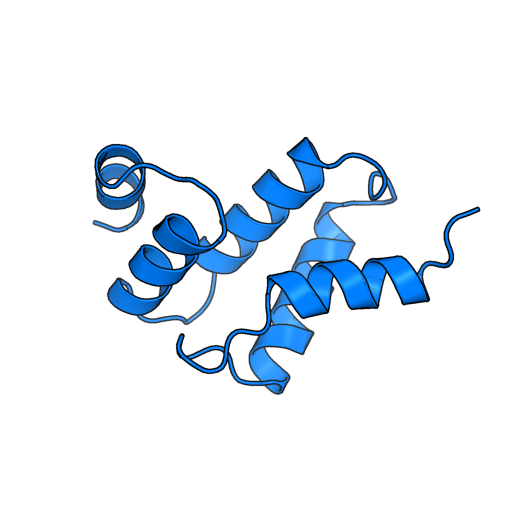 80 GLU A CA 1
ATOM 664 C C . GLU A 1 80 ? 6.370 4.332 13.173 1.00 76.88 80 GLU A C 1
ATOM 666 O O . GLU A 1 80 ? 6.144 5.478 12.791 1.00 76.88 80 GLU A O 1
ATOM 671 N N . ILE A 1 81 ? 5.414 3.407 13.252 1.00 79.44 81 ILE A N 1
ATOM 672 C CA . ILE A 1 81 ? 4.028 3.639 12.842 1.00 79.44 81 ILE A CA 1
ATOM 673 C C . ILE A 1 81 ? 3.351 4.678 13.745 1.00 79.44 81 ILE A C 1
ATOM 675 O O . ILE A 1 81 ? 2.690 5.591 13.244 1.00 79.44 81 ILE A O 1
ATOM 679 N N . ASN A 1 82 ? 3.521 4.571 15.065 1.00 78.44 82 ASN A N 1
ATOM 680 C CA . ASN A 1 82 ? 2.895 5.489 16.019 1.00 78.44 82 ASN A CA 1
ATOM 681 C C . ASN A 1 82 ? 3.427 6.924 15.888 1.00 78.44 82 ASN A C 1
ATOM 683 O O . ASN A 1 82 ? 2.664 7.863 16.053 1.00 78.44 82 ASN A O 1
ATOM 687 N N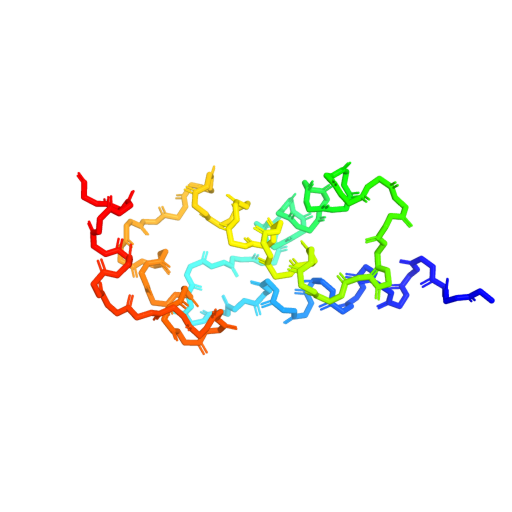 . LYS A 1 83 ? 4.689 7.117 15.482 1.00 78.31 83 LYS A N 1
ATOM 688 C CA . LYS A 1 83 ? 5.249 8.457 15.213 1.00 78.31 83 LYS A CA 1
ATOM 689 C C . LYS A 1 83 ? 4.654 9.156 13.983 1.00 78.31 83 LYS A C 1
ATOM 691 O O . LYS A 1 83 ? 4.864 10.354 13.825 1.00 78.31 83 LYS A O 1
ATOM 696 N N . ILE A 1 84 ? 4.007 8.412 13.085 1.00 74.38 84 ILE A N 1
ATOM 697 C CA . ILE A 1 84 ? 3.549 8.910 11.777 1.00 74.38 84 ILE A CA 1
ATOM 698 C C . ILE A 1 84 ? 2.022 9.045 11.723 1.00 74.38 84 ILE A C 1
ATOM 700 O O . ILE A 1 84 ? 1.504 9.890 10.995 1.00 74.38 84 ILE A O 1
ATOM 704 N N . VAL A 1 85 ? 1.299 8.168 12.426 1.00 69.62 85 VAL A N 1
ATOM 705 C CA . VAL A 1 85 ? -0.165 8.056 12.332 1.00 69.62 85 VAL A CA 1
ATOM 706 C C . VAL A 1 85 ? -0.902 8.778 13.474 1.00 69.62 85 VAL A C 1
ATOM 708 O O . VAL A 1 85 ? -2.099 9.029 13.317 1.00 69.62 85 VAL A O 1
ATOM 711 N N . ASP A 1 86 ? -0.221 9.107 14.577 1.00 60.56 86 ASP A N 1
ATOM 712 C CA . ASP A 1 86 ? -0.755 9.945 15.669 1.00 60.56 86 ASP A CA 1
ATOM 713 C C . ASP A 1 86 ? -0.526 11.444 15.397 1.00 60.56 86 ASP A C 1
ATOM 715 O O . ASP A 1 86 ? -1.433 12.241 15.737 1.00 60.56 86 ASP A O 1
#